Protein AF-V5GDZ7-F1 (afdb_monomer)

Sequence (115 aa):
GYPGARYYGGNEHIDRIELLCQQRALDAFHLDKEKWGVNVQTLSGSPANLQVYQAIMKPHERLMGLDLPHGGHLSHGYQTDTRKISAVSTYFETMPYRVDLETGTIDYDTLEKNA

Nearest PDB structures (foldseek):
  7e13-assembly1_A  TM=1.002E+00  e=9.642E-17  Erigeron canadensis
  6qvl-assembly1_A  TM=1.001E+00  e=2.194E-15  Homo sapiens
  8gkw-assembly1_B-2  TM=9.993E-01  e=2.050E-15  Homo sapiens
  6qvl-assembly1_B  TM=1.001E+00  e=3.779E-15  Homo sapiens
  4pvf-assembly1_B-2  TM=1.003E+00  e=5.307E-15  Homo sapiens

Organism: Anoplophora glabripennis (NCBI:txid217634)

InterPro domains:
  IPR015421 Pyridoxal phosphate-dependent transferase, major domain [G3DSA:3.40.640.10] (1-115)
  IPR015424 Pyridoxal phosphate-dependent transferase [SSF53383] (1-115)
  IPR039429 Serine hydroxymethyltransferase-like domain [PF00464] (1-115)
  IPR049943 Serine hydroxymethyltransferase-like [PTHR11680] (1-115)

Solvent-accessible surface area (backbone atoms only — not comparable to full-atom values): 6956 Å² total; per-residue (Å²): 112,51,72,100,48,57,91,61,85,90,46,73,65,58,32,54,51,51,54,50,50,42,52,49,55,35,56,76,70,73,49,57,70,92,83,46,87,76,84,89,76,62,91,47,70,57,61,39,47,51,52,52,46,64,72,79,42,61,80,59,42,78,43,74,25,50,27,55,97,65,74,32,49,60,62,52,23,37,62,58,102,87,43,67,70,19,70,48,30,68,49,25,42,56,48,69,36,52,46,36,85,89,79,70,42,74,34,59,70,64,40,62,77,71,108

Structure (mmCIF, N/CA/C/O backbone):
data_AF-V5GDZ7-F1
#
_entry.id   AF-V5GDZ7-F1
#
loop_
_atom_site.group_PDB
_atom_site.id
_atom_site.type_symbol
_atom_site.label_atom_id
_atom_site.label_alt_id
_atom_site.label_comp_id
_atom_site.label_asym_id
_atom_site.label_entity_id
_atom_site.label_seq_id
_atom_site.pdbx_PDB_ins_code
_atom_site.Cartn_x
_atom_site.Cartn_y
_atom_site.Cartn_z
_atom_site.occupancy
_atom_site.B_iso_or_equiv
_atom_site.auth_seq_id
_atom_site.auth_comp_id
_atom_site.auth_asym_id
_atom_site.auth_atom_id
_atom_site.pdbx_PDB_model_num
ATOM 1 N N . GLY A 1 1 ? 13.601 6.019 -12.546 1.00 95.94 1 GLY A N 1
ATOM 2 C CA . GLY A 1 1 ? 12.857 6.088 -13.821 1.00 95.94 1 GLY A CA 1
ATOM 3 C C . GLY A 1 1 ? 12.257 4.731 -14.120 1.00 95.94 1 GLY A C 1
ATOM 4 O O . GLY A 1 1 ? 12.513 3.802 -13.363 1.00 95.94 1 GLY A O 1
ATOM 5 N N . TYR A 1 2 ? 11.506 4.608 -15.207 1.00 98.50 2 TYR A N 1
ATOM 6 C CA . TYR A 1 2 ? 10.827 3.372 -15.627 1.00 98.50 2 TYR A CA 1
ATOM 7 C C . TYR A 1 2 ? 11.474 2.798 -16.897 1.00 98.50 2 TYR A C 1
ATOM 9 O O . TYR A 1 2 ? 12.304 3.491 -17.495 1.00 98.50 2 TYR A O 1
ATOM 17 N N . PRO A 1 3 ? 11.134 1.565 -17.316 1.00 98.44 3 PRO A N 1
ATOM 18 C CA . PRO A 1 3 ? 11.601 1.018 -18.585 1.00 98.44 3 PRO A CA 1
ATOM 19 C C . PRO A 1 3 ? 11.343 1.981 -19.751 1.00 98.44 3 PRO A C 1
ATOM 21 O O . PRO A 1 3 ? 10.269 2.573 -19.837 1.00 98.44 3 PRO A O 1
ATOM 24 N N . GLY A 1 4 ? 12.344 2.203 -20.606 1.00 97.44 4 GLY A N 1
ATOM 25 C CA . GLY A 1 4 ? 12.282 3.182 -21.704 1.00 97.44 4 GLY A CA 1
ATOM 26 C C . GLY A 1 4 ? 12.363 4.663 -21.290 1.00 97.44 4 GLY A C 1
ATOM 27 O O . GLY A 1 4 ? 12.512 5.526 -22.149 1.00 97.44 4 GLY A O 1
ATOM 28 N N . ALA A 1 5 ? 12.327 4.971 -19.990 1.00 98.12 5 ALA A N 1
ATOM 29 C CA . ALA A 1 5 ? 12.389 6.324 -19.429 1.00 98.12 5 ALA A CA 1
ATOM 30 C C . ALA A 1 5 ? 13.343 6.370 -18.219 1.00 98.12 5 ALA A C 1
ATOM 32 O O . ALA A 1 5 ? 12.980 6.731 -17.088 1.00 98.12 5 ALA A O 1
ATOM 33 N N . ARG A 1 6 ? 14.586 5.934 -18.441 1.00 98.12 6 ARG A N 1
ATOM 34 C CA . ARG A 1 6 ? 15.654 5.928 -17.433 1.00 98.12 6 ARG A CA 1
ATOM 35 C C . ARG A 1 6 ? 16.437 7.238 -17.469 1.00 98.12 6 ARG A C 1
ATOM 37 O O . ARG A 1 6 ? 16.661 7.809 -18.527 1.00 98.12 6 ARG A O 1
ATOM 44 N N . TYR A 1 7 ? 16.904 7.674 -16.301 1.00 97.81 7 TYR A N 1
ATOM 45 C CA . TYR A 1 7 ? 17.799 8.833 -16.186 1.00 97.81 7 TYR A CA 1
ATOM 46 C C . TYR A 1 7 ? 19.236 8.521 -16.634 1.00 97.81 7 TYR A C 1
ATOM 48 O O . TYR A 1 7 ? 19.990 9.435 -16.947 1.00 97.81 7 TYR A O 1
ATOM 56 N N . TYR A 1 8 ? 19.617 7.239 -16.659 1.00 98.00 8 TYR A N 1
ATOM 57 C CA . TYR A 1 8 ? 20.971 6.777 -16.964 1.00 98.00 8 TYR A CA 1
ATOM 58 C C . TYR A 1 8 ? 20.958 5.722 -18.077 1.00 98.00 8 TYR A C 1
ATOM 60 O O . TYR A 1 8 ? 19.998 4.956 -18.207 1.00 98.00 8 TYR A O 1
ATOM 68 N N . GLY A 1 9 ? 22.041 5.664 -18.857 1.00 97.88 9 GLY A N 1
ATOM 69 C CA . GLY A 1 9 ? 22.250 4.638 -19.883 1.00 97.88 9 GLY A CA 1
ATOM 70 C C . GLY A 1 9 ? 22.593 3.257 -19.304 1.00 97.88 9 GLY A C 1
ATOM 71 O O . GLY A 1 9 ? 22.805 3.116 -18.103 1.00 97.88 9 GLY A O 1
ATOM 72 N N . GLY A 1 10 ? 22.655 2.238 -20.170 1.00 97.94 10 GLY A N 1
ATOM 73 C CA . GLY A 1 10 ? 23.095 0.880 -19.801 1.00 97.94 10 GLY A CA 1
ATOM 74 C C . GLY A 1 10 ? 22.033 -0.012 -19.142 1.00 97.94 10 GLY A C 1
ATOM 75 O O . GLY A 1 10 ? 22.373 -1.023 -18.539 1.00 97.94 10 GLY A O 1
ATOM 76 N N . ASN A 1 11 ? 20.747 0.340 -19.244 1.00 98.50 11 ASN A N 1
ATOM 77 C CA . ASN A 1 11 ? 19.651 -0.357 -18.557 1.00 98.50 11 ASN A CA 1
ATOM 78 C C . ASN A 1 11 ? 18.913 -1.401 -19.418 1.00 98.50 11 ASN A C 1
ATOM 80 O O . ASN A 1 11 ? 17.852 -1.870 -19.021 1.00 98.50 11 ASN A O 1
ATOM 84 N N . GLU A 1 12 ? 19.453 -1.808 -20.570 1.00 98.12 12 GLU A N 1
ATOM 85 C CA . GLU A 1 12 ? 18.762 -2.698 -21.523 1.00 98.12 12 GLU A CA 1
ATOM 86 C C . GLU A 1 12 ? 18.295 -4.031 -20.910 1.00 98.12 12 GLU A C 1
ATOM 88 O O . GLU A 1 12 ? 17.194 -4.506 -21.189 1.00 98.12 12 GLU A O 1
ATOM 93 N N . HIS A 1 13 ? 19.094 -4.624 -20.020 1.00 98.44 13 HIS A N 1
ATOM 94 C CA . HIS A 1 13 ? 18.719 -5.854 -19.322 1.00 98.44 13 HIS A CA 1
ATOM 95 C C . HIS A 1 13 ? 17.774 -5.593 -18.148 1.00 98.44 13 HIS A C 1
ATOM 97 O O . HIS A 1 13 ? 16.869 -6.389 -17.906 1.00 98.44 13 HIS A O 1
ATOM 103 N N . ILE A 1 14 ? 17.944 -4.469 -17.450 1.00 98.62 14 ILE A N 1
ATOM 104 C CA . ILE A 1 14 ? 17.098 -4.086 -16.314 1.00 98.62 14 ILE A CA 1
ATOM 105 C C . ILE A 1 14 ? 15.677 -3.774 -16.784 1.00 98.62 14 ILE A C 1
ATOM 107 O O . ILE A 1 14 ? 14.715 -4.229 -16.172 1.00 98.62 14 ILE A O 1
ATOM 111 N N . ASP A 1 15 ? 15.532 -3.090 -17.918 1.00 98.69 15 ASP A N 1
ATOM 112 C CA . ASP A 1 15 ? 14.237 -2.816 -18.540 1.00 98.69 15 ASP A CA 1
ATOM 113 C C . ASP A 1 15 ? 13.516 -4.112 -18.913 1.00 98.69 15 ASP A C 1
ATOM 115 O O . ASP A 1 15 ? 12.337 -4.268 -18.604 1.00 98.69 15 ASP A O 1
ATOM 119 N N . ARG A 1 16 ? 14.232 -5.085 -19.494 1.00 98.69 16 ARG A N 1
ATOM 120 C CA . ARG A 1 16 ? 13.669 -6.411 -19.797 1.00 98.69 16 ARG A CA 1
ATOM 121 C C . ARG A 1 16 ? 13.215 -7.151 -18.539 1.00 98.69 16 ARG A C 1
ATOM 123 O O . ARG A 1 16 ? 12.168 -7.794 -18.573 1.00 98.69 16 ARG A O 1
ATOM 130 N N . ILE A 1 17 ? 13.982 -7.073 -17.451 1.00 98.75 17 ILE A N 1
ATOM 131 C CA . ILE A 1 17 ? 13.632 -7.699 -16.168 1.00 98.75 17 ILE A CA 1
ATOM 132 C C . ILE A 1 17 ? 12.377 -7.051 -15.581 1.00 98.75 17 ILE A C 1
ATOM 134 O O . ILE A 1 17 ? 11.455 -7.760 -15.180 1.00 98.75 17 ILE A O 1
ATOM 138 N N . GLU A 1 18 ? 12.321 -5.721 -15.550 1.00 98.81 18 GLU A N 1
ATOM 139 C CA . GLU A 1 18 ? 11.194 -5.000 -14.962 1.00 98.81 18 GLU A CA 1
ATOM 140 C C . GLU A 1 18 ? 9.908 -5.198 -15.775 1.00 98.81 18 GLU A C 1
ATOM 142 O O . GLU A 1 18 ? 8.877 -5.522 -15.190 1.00 98.81 18 GLU A O 1
ATOM 147 N N . LEU A 1 19 ? 9.972 -5.117 -17.109 1.00 98.75 19 LEU A N 1
ATOM 148 C CA . LEU A 1 19 ? 8.826 -5.396 -17.984 1.00 98.75 19 LEU A CA 1
ATOM 149 C C . LEU A 1 19 ? 8.320 -6.836 -17.824 1.00 98.75 19 LEU A C 1
ATOM 151 O O . LEU A 1 19 ? 7.115 -7.066 -17.755 1.00 98.75 19 LEU A O 1
ATOM 155 N N . LEU A 1 20 ? 9.229 -7.812 -17.715 1.00 98.88 20 LEU A N 1
ATOM 156 C CA . LEU A 1 20 ? 8.850 -9.204 -17.466 1.00 98.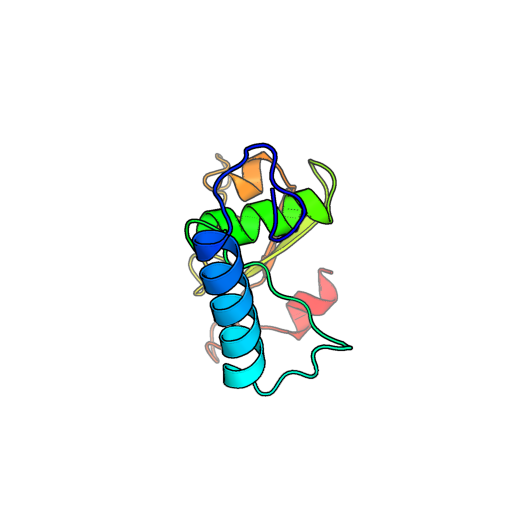88 20 LEU A CA 1
ATOM 157 C C . LEU A 1 20 ? 8.179 -9.373 -16.096 1.00 98.88 20 LEU A C 1
ATOM 159 O O . LEU A 1 20 ? 7.219 -10.132 -15.973 1.00 98.88 20 LEU A O 1
ATOM 163 N N . CYS A 1 21 ? 8.682 -8.685 -15.069 1.00 98.88 21 CYS A N 1
ATOM 164 C CA . CYS A 1 21 ? 8.100 -8.704 -13.731 1.00 98.88 21 CYS A CA 1
ATOM 165 C C . CYS A 1 21 ? 6.687 -8.108 -13.732 1.00 98.88 21 CYS A C 1
ATOM 167 O O . CYS A 1 21 ? 5.768 -8.740 -13.217 1.00 98.88 21 CYS A O 1
ATOM 169 N N . GLN A 1 22 ? 6.500 -6.952 -14.376 1.00 98.88 22 GLN A N 1
ATOM 170 C CA . GLN A 1 22 ? 5.194 -6.305 -14.525 1.00 98.88 22 GLN A CA 1
ATOM 171 C C . GLN A 1 22 ? 4.200 -7.212 -15.259 1.00 98.88 22 GLN A C 1
ATOM 173 O O . GLN A 1 22 ? 3.107 -7.445 -14.751 1.00 98.88 22 GLN A O 1
ATOM 178 N N . GLN A 1 23 ? 4.598 -7.789 -16.399 1.00 98.75 23 GLN A N 1
ATOM 179 C CA . GLN A 1 23 ? 3.744 -8.707 -17.158 1.00 98.75 23 GLN A CA 1
ATOM 180 C C . GLN A 1 23 ? 3.312 -9.905 -16.304 1.00 98.75 23 GLN A C 1
ATOM 182 O O . GLN A 1 23 ? 2.123 -10.181 -16.181 1.00 98.75 23 GLN A O 1
ATOM 187 N N . ARG A 1 24 ? 4.267 -10.577 -15.650 1.00 98.88 24 ARG A N 1
ATOM 188 C CA . ARG A 1 24 ? 3.969 -11.736 -14.797 1.00 98.88 24 ARG A CA 1
ATOM 189 C C . ARG A 1 24 ? 3.099 -11.381 -13.598 1.00 98.88 24 ARG A C 1
ATOM 191 O O . ARG A 1 24 ? 2.308 -12.216 -13.176 1.00 98.88 24 ARG A O 1
ATOM 198 N N . ALA A 1 25 ? 3.250 -10.182 -13.041 1.00 98.81 25 ALA A N 1
ATOM 199 C CA . ALA A 1 25 ? 2.399 -9.724 -11.954 1.00 98.81 25 ALA A CA 1
ATOM 200 C C . ALA A 1 25 ? 0.944 -9.593 -12.425 1.00 98.81 25 ALA A C 1
ATOM 202 O O . ALA A 1 25 ? 0.056 -10.110 -11.758 1.00 98.81 25 ALA A O 1
ATOM 203 N N . LEU A 1 26 ? 0.692 -8.989 -13.590 1.00 98.81 26 LEU A N 1
ATOM 204 C CA . LEU A 1 26 ? -0.664 -8.909 -14.147 1.00 98.81 26 LEU A CA 1
ATOM 205 C C . LEU A 1 26 ? -1.230 -10.300 -14.472 1.00 98.81 26 LEU A C 1
ATOM 207 O O . LEU A 1 26 ? -2.365 -10.599 -14.101 1.00 98.81 26 LEU A O 1
ATOM 211 N N . ASP A 1 27 ? -0.421 -11.171 -15.082 1.00 98.75 27 ASP A N 1
ATOM 212 C CA . ASP A 1 27 ? -0.825 -12.537 -15.437 1.00 98.75 27 ASP A CA 1
ATOM 213 C C . ASP A 1 27 ? -1.199 -13.367 -14.201 1.00 98.75 27 ASP A C 1
ATOM 215 O O . ASP A 1 27 ? -2.207 -14.071 -14.209 1.00 98.75 27 ASP A O 1
ATOM 219 N N . ALA A 1 28 ? -0.425 -13.261 -13.114 1.00 98.75 28 ALA A N 1
ATOM 220 C CA . ALA A 1 28 ? -0.662 -14.009 -11.878 1.00 98.75 28 ALA A CA 1
ATOM 221 C C . ALA A 1 28 ? -2.026 -13.700 -11.237 1.00 98.75 28 ALA A C 1
ATOM 223 O O . ALA A 1 28 ? -2.609 -14.561 -10.579 1.00 98.75 28 ALA A O 1
ATOM 224 N N . PHE A 1 29 ? -2.542 -12.488 -11.449 1.00 98.62 29 PHE A N 1
ATOM 225 C CA . PHE A 1 29 ? -3.861 -12.060 -10.980 1.00 98.62 29 PHE A CA 1
ATOM 226 C C . PHE A 1 29 ? -4.921 -12.056 -12.096 1.00 98.62 29 PHE A C 1
ATOM 228 O O . PHE A 1 29 ? -6.034 -11.588 -11.867 1.00 98.62 29 PHE A O 1
ATOM 235 N N . HIS A 1 30 ? -4.609 -12.613 -13.274 1.00 98.38 30 HIS A N 1
ATOM 236 C CA . HIS A 1 30 ? -5.501 -12.701 -14.438 1.00 98.38 30 HIS A CA 1
ATOM 237 C C . HIS A 1 30 ? -6.062 -11.337 -14.878 1.00 98.38 30 HIS A C 1
ATOM 239 O O . HIS A 1 30 ? -7.239 -11.211 -15.225 1.00 98.38 30 HIS A O 1
ATOM 245 N N . LEU A 1 31 ? -5.226 -10.298 -14.829 1.00 98.69 31 LEU A N 1
ATOM 246 C CA . LEU A 1 31 ? -5.641 -8.925 -15.092 1.00 98.69 31 LEU A CA 1
ATOM 247 C C . LEU A 1 31 ? -5.491 -8.554 -16.569 1.00 98.69 31 LEU A C 1
ATOM 249 O O . LEU A 1 31 ? -4.478 -8.823 -17.210 1.00 98.69 31 LEU A O 1
ATOM 253 N N . ASP A 1 32 ? -6.500 -7.859 -17.090 1.00 98.06 32 ASP A N 1
ATOM 254 C CA . ASP A 1 32 ? -6.441 -7.212 -18.398 1.00 98.06 32 ASP A CA 1
ATOM 255 C C . ASP A 1 32 ? -5.514 -5.988 -18.334 1.00 98.06 32 ASP A C 1
ATOM 257 O O . ASP A 1 32 ? -5.804 -5.017 -17.628 1.00 98.06 32 ASP A O 1
ATOM 261 N N . LYS A 1 33 ? -4.415 -6.028 -19.092 1.00 97.19 33 LYS A N 1
ATOM 262 C CA . LYS A 1 33 ? -3.398 -4.967 -19.145 1.00 97.19 33 LYS A CA 1
ATOM 263 C C . LYS A 1 33 ? -3.922 -3.620 -19.653 1.00 97.19 33 LYS A C 1
ATOM 265 O O . LYS A 1 33 ? -3.306 -2.597 -19.383 1.00 97.19 33 LYS A O 1
ATOM 270 N N . GLU A 1 34 ? -5.043 -3.603 -20.377 1.00 97.75 34 GLU A N 1
ATOM 271 C CA . GLU A 1 34 ? -5.660 -2.352 -20.836 1.00 97.75 34 GLU A CA 1
ATOM 272 C C . GLU A 1 34 ? -6.443 -1.658 -19.709 1.00 97.75 34 GLU A C 1
ATOM 274 O O . GLU A 1 34 ? -6.750 -0.470 -19.793 1.00 97.75 34 GLU A O 1
ATOM 279 N N . LYS A 1 35 ? -6.764 -2.390 -18.634 1.00 98.25 35 LYS A N 1
ATOM 280 C CA . LYS A 1 35 ? -7.498 -1.885 -17.461 1.00 98.25 35 LYS A CA 1
ATOM 281 C C . LYS A 1 35 ? -6.611 -1.725 -16.233 1.00 98.25 35 LYS A C 1
ATOM 283 O O . LYS A 1 35 ? -6.917 -0.907 -15.369 1.00 98.25 35 LYS A O 1
ATOM 288 N N . TRP A 1 36 ? -5.540 -2.509 -16.147 1.00 98.75 36 TRP A N 1
ATOM 289 C CA . TRP A 1 36 ? -4.669 -2.578 -14.982 1.00 98.75 36 TRP A CA 1
ATOM 290 C C . TRP A 1 36 ? -3.215 -2.314 -15.348 1.00 98.75 36 TRP A C 1
ATOM 292 O O . TRP A 1 36 ? -2.641 -2.964 -16.218 1.00 98.75 36 TRP A O 1
ATOM 302 N N . GLY A 1 37 ? -2.603 -1.395 -14.605 1.00 98.25 37 GLY A N 1
ATOM 303 C CA . GLY A 1 37 ? -1.155 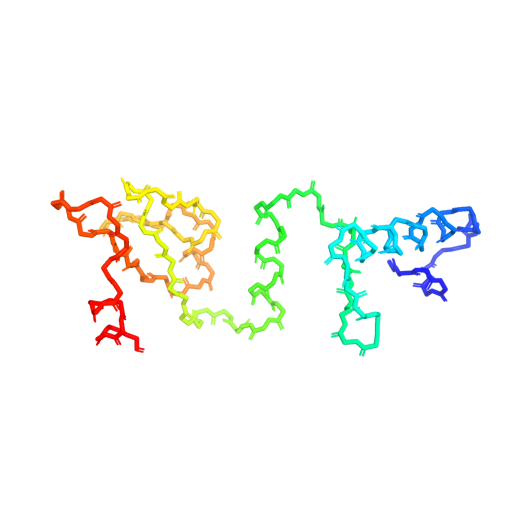-1.242 -14.531 1.00 98.25 37 GLY A CA 1
ATOM 304 C C . GLY A 1 37 ? -0.615 -1.788 -13.211 1.00 98.25 37 GLY A C 1
ATOM 305 O O . GLY A 1 37 ? -1.366 -2.020 -12.263 1.00 98.25 37 GLY A O 1
ATOM 306 N N . VAL A 1 38 ? 0.703 -1.959 -13.128 1.00 98.69 38 VAL A N 1
ATOM 307 C CA . VAL A 1 38 ? 1.378 -2.386 -11.897 1.00 98.69 38 VAL A CA 1
ATOM 308 C C . VAL A 1 38 ? 2.712 -1.666 -11.729 1.00 98.69 38 VAL A C 1
ATOM 310 O O . VAL A 1 38 ? 3.474 -1.499 -12.681 1.00 98.69 38 VAL A O 1
ATOM 313 N N . ASN A 1 39 ? 3.006 -1.255 -10.496 1.00 98.75 39 ASN A N 1
ATOM 314 C CA . ASN A 1 39 ? 4.328 -0.797 -10.089 1.00 98.75 39 ASN A CA 1
ATOM 315 C C . ASN A 1 39 ? 4.999 -1.899 -9.258 1.00 98.75 39 ASN A C 1
ATOM 317 O O . ASN A 1 39 ? 4.444 -2.339 -8.257 1.00 98.75 39 ASN A O 1
ATOM 321 N N . VAL A 1 40 ? 6.194 -2.328 -9.670 1.00 98.56 40 VAL A N 1
ATOM 322 C CA . VAL A 1 40 ? 6.966 -3.408 -9.022 1.00 98.56 40 VAL A CA 1
ATOM 323 C C . VAL A 1 40 ? 8.220 -2.897 -8.294 1.00 98.56 40 VAL A C 1
ATOM 325 O O . VAL A 1 40 ? 9.117 -3.672 -7.981 1.00 98.56 40 VAL A O 1
ATOM 328 N N . GLN A 1 41 ? 8.315 -1.586 -8.046 1.00 98.69 41 GLN A N 1
ATOM 329 C CA . GLN A 1 41 ? 9.496 -0.926 -7.468 1.00 98.69 41 GLN A CA 1
ATOM 330 C C . GLN A 1 41 ? 9.367 -0.633 -5.965 1.00 98.69 41 GLN A C 1
ATOM 332 O O . GLN A 1 41 ? 10.341 -0.226 -5.329 1.00 98.69 41 GLN A O 1
ATOM 337 N N . THR A 1 42 ? 8.179 -0.799 -5.377 1.00 98.44 42 THR A N 1
ATOM 338 C CA . THR A 1 42 ? 7.965 -0.529 -3.951 1.00 98.44 42 THR A CA 1
ATOM 339 C C . THR A 1 42 ? 8.822 -1.464 -3.099 1.00 98.44 42 THR A C 1
ATOM 341 O O . THR A 1 42 ? 8.743 -2.682 -3.244 1.00 98.44 42 THR A O 1
ATOM 344 N N . LEU A 1 43 ? 9.617 -0.909 -2.182 1.00 98.25 43 LEU A N 1
ATOM 345 C CA . LEU A 1 43 ? 10.618 -1.682 -1.433 1.00 98.25 43 LEU A CA 1
ATOM 346 C C . LEU A 1 43 ? 10.010 -2.695 -0.447 1.00 98.25 43 LEU A C 1
ATOM 348 O O . LEU A 1 43 ? 10.661 -3.671 -0.086 1.00 98.25 43 LEU A O 1
ATOM 352 N N . SER A 1 44 ? 8.794 -2.439 0.041 1.00 98.44 44 SER A N 1
ATOM 353 C CA . SER A 1 44 ? 8.049 -3.314 0.953 1.00 98.44 44 SER A CA 1
ATOM 354 C C . SER A 1 44 ? 6.578 -2.866 1.044 1.00 98.44 44 SER A C 1
ATOM 356 O O . SER A 1 44 ? 6.205 -1.848 0.461 1.00 98.44 44 SER A O 1
ATOM 358 N N . GLY A 1 45 ? 5.747 -3.576 1.813 1.00 98.38 45 GLY A N 1
ATOM 359 C CA . GLY A 1 45 ? 4.308 -3.293 1.933 1.00 98.38 45 GLY A CA 1
ATOM 360 C C . GLY A 1 45 ? 3.981 -1.945 2.591 1.00 98.38 45 GLY A C 1
ATOM 361 O O . GLY A 1 45 ? 3.198 -1.164 2.060 1.00 98.38 45 GLY A O 1
ATOM 362 N N . SER A 1 46 ? 4.620 -1.617 3.719 1.00 98.44 46 SER A N 1
ATOM 363 C CA . SER A 1 46 ? 4.389 -0.337 4.410 1.00 98.44 46 SER A CA 1
ATOM 364 C C . SER A 1 46 ? 4.685 0.902 3.545 1.00 98.44 46 SER A C 1
ATOM 366 O O . SER A 1 46 ? 3.827 1.786 3.485 1.00 98.44 46 SER A O 1
ATOM 368 N N . PRO A 1 47 ? 5.844 1.011 2.857 1.00 98.38 47 PRO A N 1
ATOM 369 C CA . PRO A 1 47 ? 6.084 2.131 1.954 1.00 98.38 47 PRO A CA 1
ATOM 370 C C . PRO A 1 47 ? 5.192 2.102 0.706 1.00 98.38 47 PRO A C 1
ATOM 372 O O . PRO A 1 47 ? 4.863 3.180 0.224 1.00 98.38 47 PRO A O 1
ATOM 375 N N . ALA A 1 48 ? 4.753 0.933 0.217 1.00 98.69 48 ALA A N 1
ATOM 376 C CA . ALA A 1 48 ? 3.795 0.862 -0.891 1.00 98.69 48 ALA A CA 1
ATOM 377 C C . ALA A 1 48 ? 2.482 1.586 -0.544 1.00 98.69 48 ALA A C 1
ATOM 379 O O . ALA A 1 48 ? 2.050 2.463 -1.287 1.00 98.69 48 ALA A O 1
ATOM 380 N N . ASN A 1 49 ? 1.906 1.307 0.632 1.00 98.69 49 ASN A N 1
ATOM 381 C CA . ASN A 1 49 ? 0.699 1.991 1.109 1.00 98.69 49 ASN A CA 1
ATOM 382 C C . ASN A 1 49 ? 0.904 3.508 1.238 1.00 98.69 49 ASN A C 1
ATOM 384 O O . ASN A 1 49 ? 0.104 4.289 0.730 1.00 98.69 49 ASN A O 1
ATOM 388 N N . LEU A 1 50 ? 2.007 3.939 1.860 1.00 98.31 50 LEU A N 1
ATOM 389 C CA . LEU A 1 50 ? 2.297 5.367 2.018 1.00 98.31 50 LEU A CA 1
AT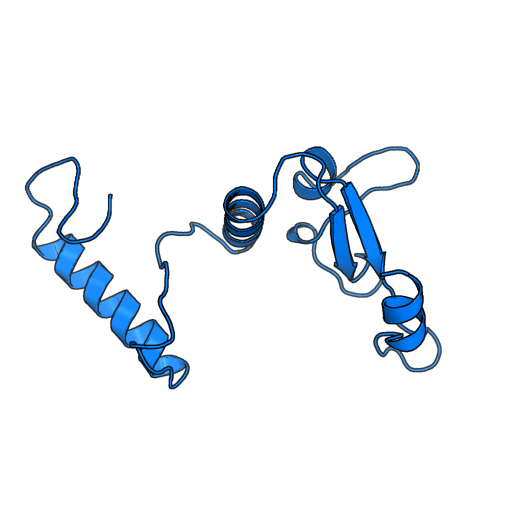OM 390 C C . LEU A 1 50 ? 2.442 6.091 0.667 1.00 98.31 50 LEU A C 1
ATOM 392 O O . LEU A 1 50 ? 1.980 7.222 0.530 1.00 98.31 50 LEU A O 1
ATOM 396 N N . GLN A 1 51 ? 3.065 5.446 -0.323 1.00 98.56 51 GLN A N 1
ATOM 397 C CA . GLN A 1 51 ? 3.227 5.989 -1.675 1.00 98.56 51 GLN A CA 1
ATOM 398 C C . GLN A 1 51 ? 1.890 6.108 -2.409 1.00 98.56 51 GLN A C 1
ATOM 400 O O . GLN A 1 51 ? 1.687 7.098 -3.108 1.00 98.56 51 GLN A O 1
ATOM 405 N N . VAL A 1 52 ? 0.965 5.158 -2.215 1.00 98.69 52 VAL A N 1
ATOM 406 C CA . VAL A 1 52 ? -0.405 5.277 -2.736 1.00 98.69 52 VAL A CA 1
ATOM 407 C C . VAL A 1 52 ? -1.081 6.507 -2.145 1.00 98.69 52 VAL A C 1
ATOM 409 O O . VAL A 1 52 ? -1.524 7.358 -2.909 1.00 98.69 52 VAL A O 1
ATOM 412 N N . TYR A 1 53 ? -1.097 6.659 -0.816 1.00 98.50 53 TYR A N 1
ATOM 413 C CA . TYR A 1 53 ? -1.751 7.810 -0.184 1.00 98.50 53 TYR A CA 1
ATOM 414 C C . TYR A 1 53 ? -1.160 9.137 -0.669 1.00 98.50 53 TYR A C 1
ATOM 416 O O . TYR A 1 53 ? -1.904 10.033 -1.035 1.00 98.50 53 TYR A O 1
ATOM 424 N N . GLN A 1 54 ? 0.166 9.257 -0.769 1.00 97.81 54 GLN A N 1
ATOM 425 C CA . GLN A 1 54 ? 0.802 10.474 -1.295 1.00 97.81 54 GLN A CA 1
ATOM 426 C C . GLN A 1 54 ? 0.453 10.769 -2.761 1.00 97.81 54 GLN A C 1
ATOM 428 O O . GLN A 1 54 ? 0.488 11.927 -3.171 1.00 97.81 54 GLN A O 1
ATOM 433 N N . ALA A 1 55 ? 0.152 9.743 -3.560 1.00 98.31 55 ALA A N 1
ATOM 434 C CA . ALA A 1 55 ? -0.201 9.915 -4.963 1.00 98.31 55 ALA A CA 1
ATOM 435 C C . ALA A 1 55 ? -1.642 10.410 -5.159 1.00 98.31 55 ALA A C 1
ATOM 437 O O . ALA A 1 55 ? -1.896 11.136 -6.120 1.00 98.31 55 ALA A O 1
ATOM 438 N N . ILE A 1 56 ? -2.573 10.017 -4.281 1.00 98.19 56 ILE A N 1
ATOM 439 C CA . ILE A 1 56 ? -4.012 10.292 -4.453 1.00 98.19 56 ILE A CA 1
ATOM 440 C C . ILE A 1 56 ? -4.606 11.250 -3.418 1.00 98.19 56 ILE A C 1
ATOM 442 O O . ILE A 1 56 ? -5.719 11.725 -3.619 1.00 98.19 56 ILE A O 1
ATOM 446 N N . MET A 1 57 ? -3.886 11.540 -2.334 1.00 98.12 57 MET A N 1
ATOM 447 C CA . MET A 1 57 ? -4.336 12.410 -1.252 1.00 98.12 57 MET A CA 1
ATOM 448 C C . MET A 1 57 ? -3.341 13.534 -0.987 1.00 98.12 57 MET A C 1
ATOM 450 O O . MET A 1 57 ? -2.121 13.365 -1.059 1.00 98.12 57 MET A O 1
ATOM 454 N N . LYS A 1 58 ? -3.869 14.689 -0.591 1.00 98.19 58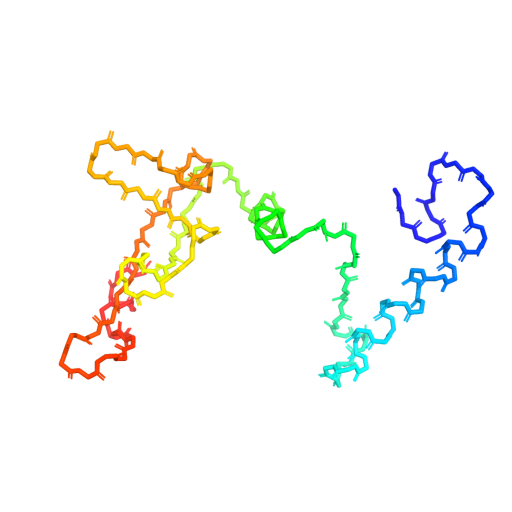 LYS A N 1
ATOM 455 C CA . LYS A 1 58 ? -3.063 15.767 -0.012 1.00 98.19 58 LYS A CA 1
ATOM 456 C C . LYS A 1 58 ? -2.744 15.461 1.457 1.00 98.19 58 LYS A C 1
ATOM 458 O O . LYS A 1 58 ? -3.511 14.761 2.122 1.00 98.19 58 LYS A O 1
ATOM 463 N N . PRO A 1 59 ? -1.645 16.013 2.004 1.00 98.06 59 PRO A N 1
ATOM 464 C CA . PRO A 1 59 ? -1.407 15.972 3.443 1.00 98.06 59 PRO A CA 1
ATOM 465 C C . PRO A 1 59 ? -2.636 16.452 4.225 1.00 98.06 59 PRO A C 1
ATOM 467 O O . PRO A 1 59 ? -3.276 17.429 3.834 1.00 98.06 59 PRO A O 1
ATOM 470 N N . HIS A 1 60 ? -2.939 15.767 5.327 1.00 98.06 60 HIS A N 1
ATOM 471 C CA . HIS A 1 60 ? -4.102 15.988 6.199 1.00 98.06 60 HIS A CA 1
ATOM 472 C C . HIS A 1 60 ? -5.483 15.677 5.595 1.00 98.06 60 HIS A C 1
ATOM 474 O O . HIS A 1 60 ? -6.498 15.914 6.251 1.00 98.06 60 HIS A O 1
ATOM 480 N N . GLU A 1 61 ? -5.566 15.103 4.391 1.00 98.62 61 GLU A N 1
ATOM 481 C CA . GLU A 1 61 ? -6.816 14.480 3.946 1.00 98.62 61 GLU A CA 1
ATOM 482 C C . GLU A 1 61 ? -7.122 13.212 4.754 1.00 98.62 61 GLU A C 1
ATOM 484 O O . GLU A 1 61 ? -6.261 12.653 5.446 1.00 98.62 61 GLU A O 1
ATOM 489 N N . ARG A 1 62 ? -8.393 12.805 4.719 1.00 98.25 62 ARG A N 1
ATOM 490 C CA . ARG A 1 62 ? -8.941 11.795 5.625 1.00 98.25 62 ARG A CA 1
ATOM 491 C C . ARG A 1 62 ? -8.774 10.385 5.077 1.00 98.25 62 ARG A C 1
ATOM 493 O O . ARG A 1 62 ? -9.054 10.140 3.908 1.00 98.25 62 ARG A O 1
ATOM 500 N N . LEU A 1 63 ? -8.381 9.461 5.948 1.00 98.19 63 LEU A N 1
ATOM 501 C CA . LEU A 1 63 ? -8.251 8.035 5.657 1.00 98.19 63 LEU A CA 1
ATOM 502 C C . LEU A 1 63 ? -8.997 7.220 6.716 1.00 98.19 63 LEU A C 1
ATOM 504 O O . LEU A 1 63 ? -8.831 7.455 7.913 1.00 98.19 63 LEU A O 1
ATOM 508 N N . MET A 1 64 ? -9.767 6.224 6.283 1.00 98.50 64 MET A N 1
ATOM 509 C CA . MET A 1 64 ? -10.326 5.212 7.178 1.00 98.50 64 MET A CA 1
ATOM 510 C C . MET A 1 64 ? -9.637 3.864 6.969 1.00 98.50 64 MET A C 1
ATOM 512 O O . MET A 1 64 ? -9.399 3.448 5.837 1.00 98.50 64 MET A O 1
ATOM 516 N N . GLY A 1 65 ? -9.326 3.174 8.067 1.00 98.19 65 GLY A N 1
ATOM 517 C CA . GLY A 1 65 ? -8.682 1.858 8.074 1.00 98.19 65 GLY A CA 1
ATOM 518 C C . GLY A 1 65 ? -9.145 1.020 9.265 1.0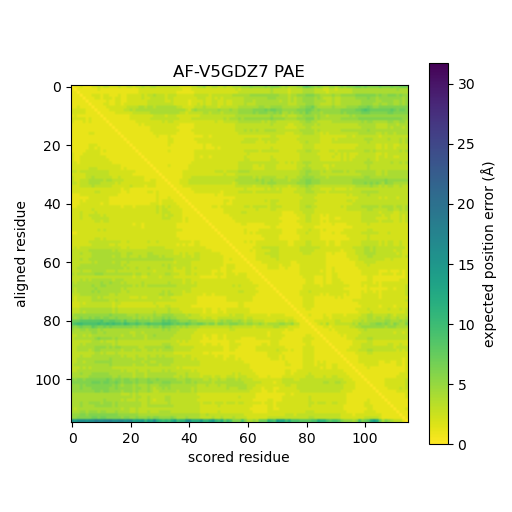0 98.19 65 GLY A C 1
ATOM 519 O O . GLY A 1 65 ? -9.644 1.566 10.246 1.00 98.19 65 GLY A O 1
ATOM 520 N N . LEU A 1 66 ? -9.005 -0.306 9.190 1.00 98.69 66 LEU A N 1
ATOM 521 C CA . LEU A 1 66 ? -9.354 -1.187 10.309 1.00 98.69 66 LEU A CA 1
ATOM 522 C C . LEU A 1 66 ? -8.456 -0.884 11.517 1.00 98.69 66 LEU A C 1
ATOM 524 O O . LEU A 1 66 ? -7.237 -0.777 11.362 1.00 98.69 66 LEU A O 1
ATOM 528 N N . ASP A 1 67 ? -9.051 -0.759 12.705 1.00 98.50 67 ASP A N 1
ATOM 529 C CA . ASP A 1 67 ? -8.334 -0.467 13.949 1.00 98.50 67 ASP A CA 1
ATOM 530 C C . ASP A 1 67 ? -7.257 -1.527 14.237 1.00 98.50 67 ASP A C 1
ATOM 532 O O . ASP A 1 67 ? -7.477 -2.728 14.052 1.00 98.50 67 ASP A O 1
ATOM 536 N N . LEU A 1 68 ? -6.085 -1.107 14.722 1.00 98.38 68 LEU A N 1
ATOM 537 C CA . LEU A 1 68 ? -4.944 -2.010 14.919 1.00 98.38 68 LEU A CA 1
ATOM 538 C C . LEU A 1 68 ? -5.254 -3.147 15.915 1.00 98.38 68 LEU A C 1
ATOM 540 O O . LEU A 1 68 ? -4.967 -4.299 15.585 1.00 98.38 68 LEU A O 1
ATOM 544 N N . PRO A 1 69 ? -5.887 -2.899 17.083 1.00 98.12 69 PRO A N 1
ATOM 545 C CA . PRO A 1 69 ? -6.275 -3.972 18.002 1.00 98.12 69 PRO A CA 1
ATOM 546 C C . PRO A 1 69 ? -7.381 -4.887 17.451 1.00 98.12 69 PRO A C 1
ATOM 548 O O . PRO A 1 69 ? -7.609 -5.956 18.006 1.00 98.12 69 PRO A O 1
ATOM 551 N N . HIS A 1 70 ? -8.052 -4.485 16.367 1.00 98.50 70 HIS A N 1
ATOM 552 C CA . HIS A 1 70 ? -9.121 -5.240 15.707 1.00 98.50 70 HIS A CA 1
ATOM 553 C C . HIS A 1 70 ? -8.629 -5.965 14.438 1.00 98.50 70 HIS A C 1
ATOM 555 O O . HIS A 1 70 ? -9.439 -6.388 13.619 1.00 98.50 70 HIS A O 1
ATOM 561 N N . GLY A 1 71 ? -7.310 -6.121 14.262 1.00 98.19 71 GLY A N 1
ATOM 562 C CA . GLY A 1 71 ? -6.716 -6.844 13.129 1.00 98.19 71 GLY A CA 1
ATOM 563 C C . GLY A 1 71 ? -6.230 -5.952 11.985 1.00 98.19 71 GLY A C 1
ATOM 564 O O . GLY A 1 71 ? -5.858 -6.459 10.927 1.00 98.19 71 GLY A O 1
ATOM 565 N N . GLY A 1 72 ? -6.213 -4.631 12.181 1.00 98.44 72 GLY A N 1
ATOM 566 C CA . GLY A 1 72 ? -5.607 -3.686 11.250 1.00 98.44 72 GLY A CA 1
ATOM 567 C C . GLY A 1 72 ? -4.087 -3.833 11.114 1.00 98.44 72 GLY A C 1
ATOM 568 O O . GLY A 1 72 ? -3.442 -4.679 11.731 1.00 98.44 72 GLY A O 1
ATOM 569 N N . HIS A 1 73 ? -3.485 -2.953 10.314 1.00 98.75 73 HIS A N 1
ATOM 570 C CA . HIS A 1 73 ? -2.035 -2.884 10.135 1.00 98.75 73 HIS A CA 1
ATOM 571 C C . HIS A 1 73 ? -1.548 -1.444 10.314 1.00 98.75 73 HIS A C 1
ATOM 573 O O . HIS A 1 73 ? -2.225 -0.499 9.913 1.00 98.75 73 HIS A O 1
ATOM 579 N N . LEU A 1 74 ? -0.340 -1.255 10.862 1.00 98.44 74 LEU A N 1
ATOM 580 C CA . LEU A 1 74 ? 0.214 0.076 11.155 1.00 98.44 74 LEU A CA 1
ATOM 581 C C . LEU A 1 74 ? 0.235 1.009 9.932 1.00 98.44 74 LEU A C 1
ATOM 583 O O . LEU A 1 74 ? 0.073 2.220 10.073 1.00 98.44 74 LEU A O 1
ATOM 587 N N . SER A 1 75 ? 0.404 0.471 8.722 1.00 98.56 75 SER A N 1
ATOM 588 C CA . SER A 1 75 ? 0.397 1.255 7.476 1.00 98.56 75 SER A CA 1
ATOM 589 C C . SER A 1 75 ? -0.989 1.744 7.031 1.00 98.56 75 SER A C 1
ATOM 591 O O . SER A 1 75 ? -1.091 2.344 5.966 1.00 98.56 75 SER A O 1
ATOM 593 N N . HIS A 1 76 ? -2.056 1.468 7.782 1.00 98.69 76 HIS A N 1
ATOM 594 C CA . HIS A 1 76 ? -3.406 1.995 7.524 1.00 98.69 76 HIS A CA 1
ATOM 595 C C . HIS A 1 76 ? -3.761 3.168 8.455 1.00 98.69 76 HIS A C 1
ATOM 597 O O . HIS A 1 76 ? -4.843 3.732 8.353 1.00 98.69 76 HIS A O 1
ATOM 603 N N . GLY A 1 77 ? -2.834 3.556 9.339 1.00 98.44 77 GLY A N 1
ATOM 604 C CA . GLY A 1 77 ? -3.057 4.553 10.380 1.00 98.44 77 GLY A CA 1
ATOM 605 C C . GLY A 1 77 ? -3.153 3.908 11.758 1.00 98.44 77 GLY A C 1
ATOM 606 O O . GLY A 1 77 ? -3.789 2.876 11.934 1.00 98.44 77 GLY A O 1
ATOM 607 N N . TYR A 1 78 ? -2.480 4.506 12.737 1.00 98.56 78 TYR A N 1
ATOM 608 C CA . TYR A 1 78 ? -2.604 4.134 14.138 1.00 98.56 78 TYR A CA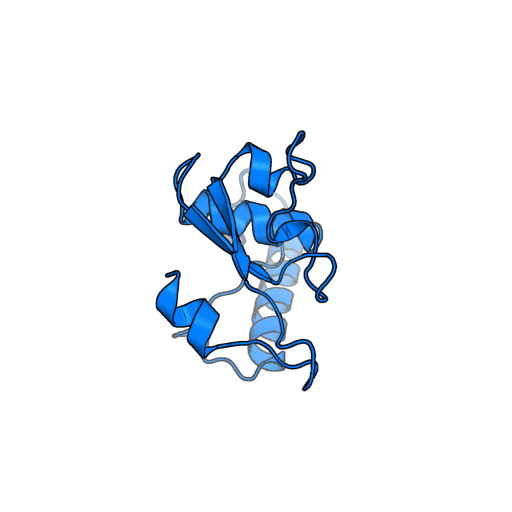 1
ATOM 609 C C . TYR A 1 78 ? -2.147 5.280 15.037 1.00 98.56 78 TYR A C 1
ATOM 611 O O . TYR A 1 78 ? -1.054 5.839 14.869 1.00 98.56 78 TYR A O 1
ATOM 619 N N . GLN A 1 79 ? -2.974 5.596 16.025 1.00 98.00 79 GLN A N 1
ATOM 620 C CA . GLN A 1 79 ? -2.697 6.585 17.053 1.00 98.00 79 GLN A CA 1
ATOM 621 C C . GLN A 1 79 ? -3.380 6.182 18.359 1.00 98.00 79 GLN A C 1
ATOM 623 O O . GLN A 1 79 ? -4.418 5.528 18.345 1.00 98.00 79 GLN A O 1
ATOM 628 N N . THR A 1 80 ? -2.791 6.581 19.477 1.00 96.69 80 THR A N 1
ATOM 629 C CA . THR A 1 80 ? -3.451 6.584 20.784 1.00 96.69 80 THR A CA 1
ATOM 630 C C . THR A 1 80 ? -4.043 7.969 21.041 1.00 96.69 80 THR A C 1
ATOM 632 O O . THR A 1 80 ? -3.742 8.918 20.312 1.00 96.69 80 THR A O 1
ATOM 635 N N . ASP A 1 81 ? -4.807 8.121 22.122 1.00 94.75 81 ASP A N 1
ATOM 636 C CA . ASP A 1 81 ? -5.378 9.413 22.543 1.00 94.75 81 ASP A CA 1
ATOM 637 C C . ASP A 1 81 ? -4.331 10.527 22.688 1.00 94.75 81 ASP A C 1
ATOM 639 O O . ASP A 1 81 ? -4.634 11.711 22.568 1.00 94.75 81 ASP A O 1
ATOM 643 N N . THR A 1 82 ? -3.079 10.149 22.949 1.00 95.44 82 THR A N 1
ATOM 644 C CA . THR A 1 82 ? -1.986 11.076 23.248 1.00 95.44 82 THR A CA 1
ATOM 645 C C . THR A 1 82 ? -0.929 11.159 22.154 1.00 95.44 82 THR A C 1
ATOM 647 O O . THR A 1 82 ? -0.079 12.050 22.210 1.00 95.44 82 THR A O 1
ATOM 650 N N . ARG A 1 83 ? -0.918 10.244 21.172 1.00 96.81 83 ARG A N 1
ATOM 651 C CA . ARG A 1 83 ? 0.185 10.165 20.205 1.00 96.81 83 ARG A CA 1
ATOM 652 C C . ARG A 1 83 ? -0.193 9.501 18.884 1.00 96.81 83 ARG A C 1
ATOM 654 O O . ARG A 1 83 ? -0.669 8.372 18.851 1.00 96.81 83 ARG A O 1
ATOM 661 N N . LYS A 1 84 ? 0.194 10.145 17.780 1.00 97.75 84 LYS A N 1
ATOM 662 C CA . LYS A 1 84 ? 0.247 9.541 16.439 1.00 97.75 84 LYS A CA 1
ATOM 663 C C . LYS A 1 84 ? 1.446 8.581 16.354 1.00 97.75 84 LYS A C 1
ATOM 665 O O . LYS A 1 84 ? 2.589 8.999 16.545 1.00 97.75 84 LYS A O 1
ATOM 670 N N . ILE A 1 85 ? 1.180 7.286 16.157 1.00 97.88 85 ILE A N 1
ATOM 671 C CA . ILE A 1 85 ? 2.196 6.216 16.189 1.00 97.88 85 ILE A CA 1
ATOM 672 C C . ILE A 1 85 ? 2.666 5.873 14.776 1.00 97.88 85 ILE A C 1
ATOM 674 O O . ILE A 1 85 ? 3.866 5.786 14.523 1.00 97.88 85 ILE A O 1
ATOM 678 N N . SER A 1 86 ? 1.724 5.687 13.851 1.00 97.94 86 SER A N 1
ATOM 679 C CA . SER A 1 86 ? 2.033 5.450 12.444 1.00 97.94 86 SER A CA 1
ATOM 680 C C . SER A 1 86 ? 2.415 6.749 11.743 1.00 97.94 86 SER A C 1
ATOM 682 O O . SER A 1 86 ? 1.763 7.776 11.928 1.00 97.94 86 SER A O 1
ATOM 684 N N . ALA A 1 87 ? 3.407 6.684 10.851 1.00 97.31 87 ALA A N 1
ATOM 685 C CA . ALA A 1 87 ? 3.718 7.789 9.947 1.00 97.31 87 ALA A CA 1
ATOM 686 C C . ALA A 1 87 ? 2.494 8.205 9.110 1.00 97.31 87 ALA A C 1
ATOM 688 O O . ALA A 1 87 ? 2.322 9.387 8.834 1.00 97.31 87 ALA A O 1
ATOM 689 N N . VAL A 1 88 ? 1.611 7.260 8.766 1.00 98.25 88 VAL A N 1
ATOM 690 C CA . VAL A 1 88 ? 0.370 7.553 8.033 1.00 98.25 88 VAL A CA 1
ATOM 691 C C . VAL A 1 88 ? -0.519 8.499 8.838 1.00 98.25 88 VAL A C 1
ATOM 693 O O . VAL A 1 88 ? -0.934 9.515 8.302 1.00 98.25 88 VAL A O 1
ATOM 696 N N . SER A 1 89 ? -0.721 8.248 10.134 1.00 97.94 89 SER A N 1
ATOM 697 C CA . SER A 1 89 ? -1.494 9.147 11.009 1.00 97.94 89 SER A CA 1
ATOM 698 C C . SER A 1 89 ? -0.811 10.496 11.241 1.00 97.94 89 SER A C 1
ATOM 700 O O . SER A 1 89 ? -1.475 11.470 11.580 1.00 97.94 89 SER A O 1
ATOM 702 N N . THR A 1 90 ? 0.513 10.579 11.076 1.00 97.75 90 THR A N 1
ATOM 703 C CA . THR A 1 90 ? 1.252 11.849 11.140 1.00 97.75 90 THR A CA 1
ATOM 704 C C . THR A 1 90 ? 1.000 12.721 9.911 1.00 97.75 90 THR A C 1
ATOM 706 O O . THR A 1 90 ? 0.816 13.925 10.062 1.00 97.75 90 THR A O 1
ATOM 709 N N . TYR A 1 91 ? 0.988 12.131 8.712 1.00 97.50 91 TYR A N 1
ATOM 710 C CA . TYR A 1 91 ? 0.830 12.868 7.450 1.00 97.50 91 TYR A CA 1
ATOM 711 C C . TYR A 1 91 ? -0.627 13.028 6.994 1.00 97.50 91 TYR A C 1
ATOM 713 O O . TYR A 1 91 ? -0.925 13.956 6.244 1.00 97.50 91 TYR A O 1
ATOM 721 N N . PHE A 1 92 ? -1.523 12.148 7.438 1.00 98.50 92 PHE A N 1
ATOM 722 C CA . PHE A 1 92 ? -2.938 12.104 7.066 1.00 98.50 92 PHE A CA 1
ATOM 723 C C . PHE A 1 92 ? -3.816 12.033 8.318 1.00 98.50 92 PHE A C 1
ATOM 725 O O . PHE A 1 92 ? -3.369 11.584 9.374 1.00 98.50 92 PHE A O 1
ATOM 732 N N . GLU A 1 93 ? -5.075 12.454 8.210 1.00 98.19 93 GLU A N 1
ATOM 733 C CA . GLU A 1 93 ? -6.014 12.363 9.331 1.00 98.19 93 GLU A CA 1
ATOM 734 C C . GLU A 1 93 ? -6.745 11.018 9.292 1.00 98.19 93 GLU A C 1
ATOM 736 O O . GLU A 1 93 ? -7.594 10.771 8.438 1.00 98.19 93 GLU A O 1
ATOM 741 N N . THR A 1 94 ? -6.382 10.117 10.206 1.00 98.19 94 THR A N 1
ATOM 742 C CA . THR A 1 94 ? -6.852 8.725 10.193 1.00 98.19 94 THR A CA 1
ATOM 743 C C . THR A 1 94 ? -7.953 8.485 11.219 1.00 98.19 94 THR A C 1
ATOM 745 O O . THR A 1 94 ? -7.764 8.820 12.389 1.00 98.19 94 THR A O 1
ATOM 748 N N . MET A 1 95 ? -9.046 7.835 10.817 1.00 98.19 95 MET A N 1
ATOM 749 C CA . MET A 1 95 ? -10.122 7.402 11.716 1.00 98.19 95 MET A CA 1
ATOM 750 C C . MET A 1 95 ? -10.369 5.893 11.573 1.00 98.19 95 MET A C 1
ATOM 752 O O . MET A 1 95 ? -10.636 5.432 10.462 1.00 98.19 95 MET A O 1
ATOM 756 N N . PRO A 1 96 ? -10.276 5.101 12.655 1.00 98.38 96 PRO A N 1
ATOM 757 C CA . PRO A 1 96 ? -10.444 3.663 12.548 1.00 98.38 96 PRO A CA 1
ATOM 758 C C . PRO A 1 96 ? -11.917 3.252 12.425 1.00 98.38 96 PRO A C 1
ATOM 760 O O . PRO A 1 96 ? -12.790 3.855 13.049 1.00 98.38 96 PRO A O 1
ATOM 763 N N . TYR A 1 97 ? -12.175 2.166 11.699 1.00 98.62 97 TYR A N 1
ATOM 764 C CA . TYR A 1 97 ? -13.385 1.351 11.862 1.00 98.62 97 TYR A CA 1
ATOM 765 C C . TYR A 1 97 ? -13.045 0.036 12.566 1.00 98.62 97 TYR A C 1
ATOM 767 O O . TYR A 1 97 ? -11.874 -0.324 12.693 1.00 98.62 97 TYR A O 1
ATOM 775 N N . ARG A 1 98 ? -14.056 -0.671 13.074 1.00 98.69 98 ARG A N 1
ATOM 776 C CA . ARG A 1 98 ? -13.870 -1.802 13.994 1.00 98.69 98 ARG A CA 1
ATOM 777 C C . ARG A 1 98 ? -14.654 -3.032 13.558 1.00 98.69 98 ARG A C 1
ATOM 779 O O . ARG A 1 98 ? -15.521 -2.964 12.692 1.00 98.69 98 ARG A O 1
ATOM 786 N N . VAL A 1 99 ? -14.308 -4.158 14.170 1.00 98.62 99 VAL A N 1
ATOM 787 C CA . VAL A 1 99 ? -15.140 -5.363 14.136 1.00 98.62 99 VAL A CA 1
ATOM 788 C C . VAL A 1 99 ? -16.249 -5.286 15.178 1.00 98.62 99 VAL A C 1
ATOM 790 O O . VAL A 1 99 ? -16.057 -4.696 16.244 1.00 98.62 99 VAL A O 1
ATOM 793 N N . ASP A 1 100 ? -17.368 -5.929 14.878 1.00 98.44 100 ASP A N 1
ATOM 794 C CA . ASP A 1 100 ? -18.353 -6.353 15.859 1.00 98.44 100 ASP A CA 1
ATOM 795 C C . ASP A 1 100 ? -17.698 -7.388 16.794 1.00 98.44 100 ASP A C 1
ATOM 797 O O . ASP A 1 100 ? -17.087 -8.365 16.348 1.00 98.44 100 ASP A O 1
ATOM 801 N N . LEU A 1 101 ? -17.766 -7.142 18.105 1.00 97.69 101 LEU A N 1
ATOM 802 C CA . LEU A 1 101 ? -17.060 -7.947 19.107 1.00 97.69 101 LEU A CA 1
ATOM 803 C C . LEU A 1 101 ? -17.731 -9.297 19.393 1.00 97.69 101 LEU A C 1
ATOM 805 O O . LEU A 1 101 ? -17.080 -10.176 19.956 1.00 97.69 101 LEU A O 1
ATOM 809 N N . GLU A 1 102 ? -19.000 -9.473 19.027 1.00 98.06 102 GLU A N 1
ATOM 810 C CA . GLU A 1 102 ? -19.726 -10.730 19.215 1.00 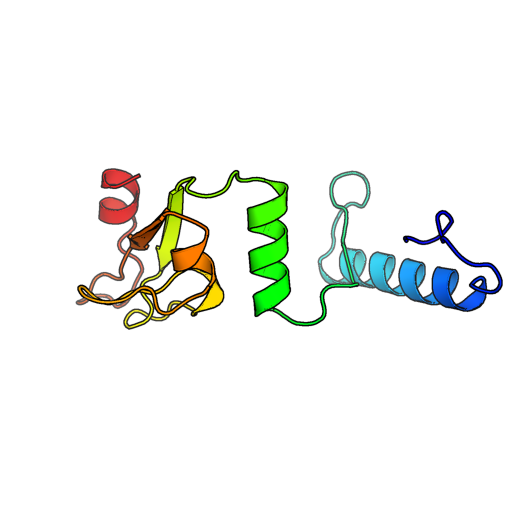98.06 102 GLU A CA 1
ATOM 811 C C . GLU A 1 102 ? -19.445 -11.701 18.064 1.00 98.06 102 GLU A C 1
ATOM 813 O O . GLU A 1 102 ? -19.222 -12.892 18.283 1.00 98.06 102 GLU A O 1
ATOM 818 N N . THR A 1 103 ? -19.412 -11.188 16.832 1.00 98.06 103 THR A N 1
ATOM 819 C CA . THR A 1 103 ? -19.204 -11.981 15.611 1.00 98.06 103 THR A CA 1
ATOM 820 C C . THR A 1 103 ? -17.737 -12.082 15.198 1.00 98.06 103 THR A C 1
ATOM 822 O O . THR A 1 103 ? -17.364 -13.005 14.473 1.00 98.06 103 THR A O 1
ATOM 825 N N . GLY A 1 104 ? -16.900 -11.127 15.618 1.00 97.50 104 GLY A N 1
ATOM 826 C CA . GLY A 1 104 ? -15.513 -10.993 15.169 1.00 97.50 104 GLY A CA 1
ATOM 827 C C . GLY A 1 104 ? -15.368 -10.536 13.712 1.00 97.50 104 GLY A C 1
ATOM 828 O O . GLY A 1 104 ? -14.273 -10.617 13.155 1.00 97.50 104 GLY A O 1
ATOM 829 N N . THR A 1 105 ? -16.450 -10.073 13.080 1.00 98.25 105 THR A N 1
ATOM 830 C CA . THR A 1 105 ? -16.463 -9.599 11.685 1.00 98.25 105 THR A CA 1
ATOM 831 C C . THR A 1 105 ? -16.537 -8.076 11.620 1.00 98.25 105 THR A C 1
ATOM 833 O O . THR A 1 105 ? -16.953 -7.442 12.581 1.00 98.25 105 THR A O 1
ATOM 836 N N . ILE A 1 106 ? -16.093 -7.460 10.519 1.00 98.69 106 ILE A N 1
ATOM 837 C CA . ILE A 1 106 ? -16.152 -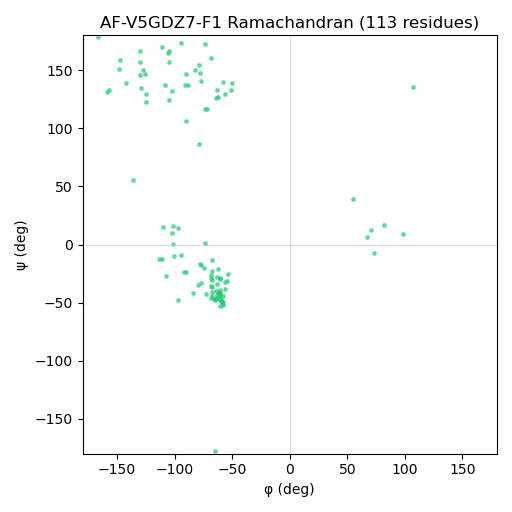5.994 10.364 1.00 98.69 106 ILE A CA 1
ATOM 838 C C . ILE A 1 106 ? -17.600 -5.514 10.535 1.00 98.69 106 ILE A C 1
ATOM 840 O O . ILE A 1 106 ? -18.498 -6.033 9.876 1.00 98.69 106 ILE A O 1
ATOM 844 N N . ASP A 1 107 ? -17.804 -4.505 11.386 1.00 98.50 107 ASP A N 1
ATOM 845 C CA . ASP A 1 107 ? -19.094 -3.827 11.525 1.00 98.50 107 ASP A CA 1
ATOM 846 C C . ASP A 1 107 ? -19.252 -2.832 10.366 1.00 98.50 107 ASP A C 1
ATOM 848 O O . ASP A 1 107 ? -18.845 -1.666 10.440 1.00 98.50 107 ASP A O 1
ATOM 852 N N . TYR A 1 108 ? -19.772 -3.342 9.248 1.00 98.44 108 TYR A N 1
ATOM 853 C CA . TYR A 1 108 ? -19.968 -2.562 8.028 1.00 98.44 108 TYR A CA 1
ATOM 854 C C . TYR A 1 108 ? -21.035 -1.471 8.190 1.00 98.44 108 TYR A C 1
ATOM 856 O O . TYR A 1 108 ? -20.882 -0.408 7.592 1.00 98.44 108 TYR A O 1
ATOM 864 N N . ASP A 1 109 ? -22.049 -1.683 9.034 1.00 98.19 109 ASP A N 1
ATOM 865 C CA . ASP A 1 109 ? -23.122 -0.710 9.269 1.00 98.19 109 ASP A CA 1
ATOM 866 C C . ASP A 1 109 ? -22.579 0.529 10.003 1.00 98.19 109 ASP A C 1
ATOM 868 O O . ASP A 1 109 ? -22.826 1.673 9.609 1.00 98.19 109 ASP A O 1
ATOM 872 N N . THR A 1 110 ? -21.773 0.324 11.051 1.00 98.19 110 THR A N 1
ATOM 873 C CA . THR A 1 110 ? -21.103 1.426 11.758 1.00 98.19 110 THR A CA 1
ATOM 874 C C . THR A 1 110 ? -20.030 2.084 10.891 1.00 98.19 110 THR A C 1
ATOM 876 O O . THR A 1 110 ? -19.849 3.303 10.969 1.00 98.19 110 THR A O 1
ATOM 879 N N . LEU A 1 111 ? -19.315 1.311 10.065 1.00 98.38 111 LEU A N 1
ATOM 880 C CA . LEU A 1 111 ? -18.369 1.856 9.090 1.00 98.38 111 LEU A CA 1
ATOM 881 C C . LEU A 1 111 ? -19.072 2.820 8.124 1.00 98.38 111 LEU A C 1
ATOM 883 O O . LEU A 1 111 ? -18.628 3.959 8.004 1.00 98.38 111 LEU A O 1
ATOM 887 N N . GLU A 1 112 ? -20.172 2.402 7.492 1.00 98.25 112 GLU A N 1
ATOM 888 C CA . GLU A 1 112 ? -20.934 3.239 6.555 1.00 98.25 112 GLU A CA 1
ATOM 889 C C . GLU A 1 112 ? -21.486 4.497 7.234 1.00 98.25 112 GLU A C 1
ATOM 891 O O . GLU A 1 112 ? -21.374 5.594 6.694 1.00 98.25 112 GLU A O 1
ATOM 896 N N . LYS A 1 113 ? -22.008 4.372 8.459 1.00 98.12 113 LYS A N 1
ATOM 897 C CA . LYS A 1 113 ? -22.537 5.511 9.224 1.00 98.12 113 LYS A CA 1
ATOM 898 C C . LYS A 1 113 ? -21.493 6.597 9.525 1.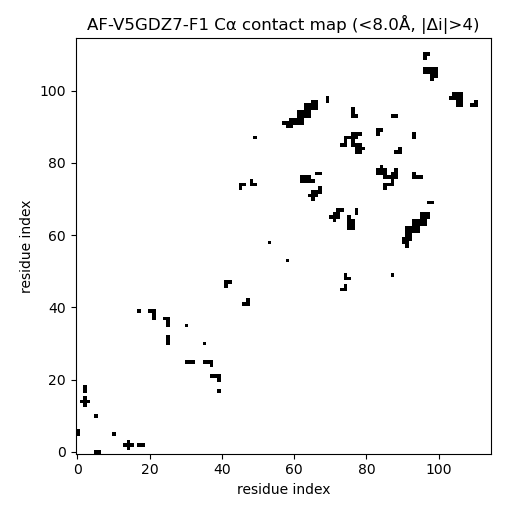00 98.12 113 LYS A C 1
ATOM 900 O O . LYS A 1 113 ? -21.863 7.757 9.706 1.00 98.12 113 LYS A O 1
ATOM 905 N N . ASN A 1 114 ? -20.220 6.222 9.650 1.00 95.88 114 ASN A N 1
ATOM 906 C CA . ASN A 1 114 ? -19.133 7.131 10.021 1.00 95.88 114 ASN A CA 1
ATOM 907 C C . ASN A 1 114 ? -18.374 7.719 8.816 1.00 95.88 114 ASN A C 1
ATOM 909 O O . ASN A 1 114 ? -17.527 8.590 9.034 1.00 95.88 114 ASN A O 1
ATOM 913 N N . ALA A 1 115 ? -18.625 7.224 7.599 1.00 84.62 115 ALA A N 1
ATOM 914 C CA . ALA A 1 115 ? -17.968 7.661 6.363 1.00 84.62 115 ALA A CA 1
ATOM 915 C C . ALA A 1 115 ? -18.486 9.028 5.880 1.00 84.62 115 ALA A C 1
ATOM 917 O O . ALA A 1 115 ? -17.642 9.840 5.428 1.00 84.62 115 ALA A O 1
#

Mean predicted aligned error: 2.59 Å

Foldseek 3Di:
DAQVDDPDPDCPVVNVVQVVVFVVVCVVVVHDPVVDGDDPPQPDDLSVLVVVCVVPHAFAAEFEWAAVVLPTDLSRFDDDPVGGDRPCVVRYPYDYFHCDPVVSHGPVVVVVVVD

pLDDT: mean 98.09, std 1.43, range [84.62, 98.88]

Radius of gyration: 18.62 Å; Cα contacts (8 Å, |Δi|>4): 125; chains: 1; bounding box: 46×30×45 Å

Secondary structure (DSSP, 8-state):
-BTTB-SSS--HHHHHHHHHHHHHHHHHTT--TTT-------SSHHHHHHHHHHHH--TT-EEEEE-GGGT--GGG--EETTEE-SHHHHHSEEEEE-B-TTT-SB-HHHHHHH-